Protein AF-A0A084TFH1-F1 (afdb_monomer_lite)

Foldseek 3Di:
DPDDAAKDKDPPVPDPPDDDPQFDTWIDDQFKIWTWGPPDPQKIKIKIFTPDDDDPAGDADCDPVNVQVVCVNVPNNVFDWDFDDDDPVPDDDDHRITMIITDPDDDPPDDDDD

Structure (mmCIF, N/CA/C/O backbone):
data_AF-A0A084TFH1-F1
#
_entry.id   AF-A0A084TFH1-F1
#
loop_
_atom_site.group_PDB
_atom_site.id
_atom_site.type_symbol
_atom_site.label_atom_id
_atom_site.label_alt_id
_atom_site.label_comp_id
_atom_site.label_asym_id
_atom_site.label_entity_id
_atom_site.label_seq_id
_atom_site.pdbx_PDB_ins_code
_atom_site.Cartn_x
_atom_site.Cartn_y
_atom_site.Cartn_z
_atom_site.occupancy
_atom_site.B_iso_or_equiv
_atom_site.auth_seq_id
_atom_site.auth_comp_id
_atom_site.auth_asym_id
_atom_site.auth_atom_id
_atom_site.pdbx_PDB_model_num
ATOM 1 N N . MET A 1 1 ? -0.951 20.611 -4.003 1.00 51.88 1 MET A N 1
ATOM 2 C CA . MET A 1 1 ? -1.396 19.277 -4.464 1.00 51.88 1 MET A CA 1
ATOM 3 C C . MET A 1 1 ? -0.471 18.795 -5.566 1.00 51.88 1 MET A C 1
ATOM 5 O O . MET A 1 1 ? -0.517 19.321 -6.675 1.00 51.88 1 MET A O 1
ATOM 9 N N . THR A 1 2 ? 0.394 17.832 -5.261 1.00 53.09 2 THR A N 1
ATOM 10 C CA . THR A 1 2 ? 1.277 17.200 -6.246 1.00 53.09 2 THR A CA 1
ATOM 11 C C . THR A 1 2 ? 0.425 16.471 -7.284 1.00 53.09 2 THR A C 1
ATOM 13 O O . THR A 1 2 ? -0.308 15.540 -6.956 1.00 53.09 2 THR A O 1
ATOM 16 N N . LYS A 1 3 ? 0.462 16.918 -8.545 1.00 61.84 3 LYS A N 1
ATOM 17 C CA . LYS A 1 3 ? -0.252 16.247 -9.640 1.00 61.84 3 LYS A CA 1
ATOM 18 C C . LYS A 1 3 ? 0.463 14.937 -9.969 1.00 61.84 3 LYS A C 1
ATOM 20 O O . LYS A 1 3 ? 1.433 14.935 -10.728 1.00 61.84 3 LYS A O 1
ATOM 25 N N . ILE A 1 4 ? -0.013 13.823 -9.419 1.00 70.12 4 ILE A N 1
ATOM 26 C CA . ILE A 1 4 ? 0.423 12.501 -9.873 1.00 70.12 4 ILE A CA 1
ATOM 27 C C . ILE A 1 4 ? -0.140 12.253 -11.273 1.00 70.12 4 ILE A C 1
ATOM 29 O O . ILE A 1 4 ? -1.298 12.553 -11.563 1.00 70.12 4 ILE A O 1
ATOM 33 N N . LYS A 1 5 ? 0.707 11.742 -12.171 1.00 74.62 5 LYS A N 1
ATOM 34 C CA . LYS A 1 5 ? 0.285 11.352 -13.520 1.00 74.62 5 LYS A CA 1
ATOM 35 C C . LYS A 1 5 ? -0.700 10.189 -13.449 1.00 74.62 5 LYS A C 1
ATOM 37 O O . LYS A 1 5 ? -0.565 9.329 -12.587 1.00 74.62 5 LYS A O 1
ATOM 42 N N . ALA A 1 6 ? -1.643 10.146 -14.388 1.00 84.00 6 ALA A N 1
ATOM 43 C CA . ALA A 1 6 ? -2.649 9.092 -14.442 1.00 84.00 6 ALA A CA 1
ATOM 44 C C . ALA A 1 6 ? -2.013 7.691 -14.394 1.00 84.00 6 ALA A C 1
ATOM 46 O O . ALA A 1 6 ? -1.024 7.417 -15.083 1.00 84.00 6 ALA A O 1
ATOM 47 N N . PHE A 1 7 ? -2.595 6.822 -13.572 1.00 92.38 7 PHE A N 1
ATOM 48 C CA . PHE A 1 7 ? -2.265 5.406 -13.534 1.00 92.38 7 PHE A CA 1
ATOM 49 C C . PHE A 1 7 ? -3.042 4.663 -14.614 1.00 92.38 7 PHE A C 1
ATOM 51 O O . PHE A 1 7 ? -4.216 4.939 -14.855 1.00 92.38 7 PHE A O 1
ATOM 58 N N . ARG A 1 8 ? -2.388 3.682 -15.229 1.00 94.75 8 ARG A N 1
ATOM 59 C CA . ARG A 1 8 ? -3.032 2.673 -16.062 1.00 94.75 8 ARG A CA 1
ATOM 60 C C . ARG A 1 8 ? -3.029 1.353 -15.308 1.00 94.75 8 ARG A C 1
ATOM 62 O O . ARG A 1 8 ? -1.964 0.891 -14.900 1.00 94.75 8 ARG A O 1
ATOM 69 N N . GLU A 1 9 ? -4.193 0.733 -15.170 1.00 96.94 9 GLU A N 1
ATOM 70 C CA . GLU A 1 9 ? -4.276 -0.646 -14.694 1.00 96.94 9 GLU A CA 1
ATOM 71 C C . GLU A 1 9 ? -3.693 -1.591 -15.758 1.00 96.94 9 GLU A C 1
ATOM 73 O O . GLU A 1 9 ? -4.028 -1.523 -16.944 1.00 96.94 9 GLU A O 1
ATOM 78 N N . VAL A 1 10 ? -2.738 -2.421 -15.350 1.00 96.50 10 VAL A N 1
ATOM 79 C CA . VAL A 1 10 ? -2.030 -3.356 -16.219 1.00 96.50 10 VAL A CA 1
ATOM 80 C C . VAL A 1 10 ? -2.891 -4.599 -16.385 1.00 96.50 10 VAL A C 1
ATOM 82 O O . VAL A 1 10 ? -3.239 -5.256 -15.405 1.00 96.50 10 VAL A O 1
ATOM 85 N N . ASN A 1 11 ? -3.198 -4.948 -17.635 1.00 95.69 11 ASN A N 1
ATOM 86 C CA . ASN A 1 11 ? -3.955 -6.155 -17.948 1.00 95.69 11 ASN A CA 1
ATOM 87 C C . ASN A 1 11 ? -3.282 -7.392 -17.331 1.00 95.69 11 ASN A C 1
ATOM 89 O O . ASN A 1 11 ? -2.076 -7.583 -17.491 1.00 95.69 11 ASN A O 1
ATOM 93 N N . ARG A 1 12 ? -4.071 -8.251 -16.675 1.00 92.69 12 ARG A N 1
ATOM 94 C CA . ARG A 1 12 ? -3.583 -9.455 -15.986 1.00 92.69 12 ARG A CA 1
ATOM 95 C C . ARG A 1 12 ? -2.784 -10.399 -16.887 1.00 92.69 12 ARG A C 1
ATOM 97 O O . ARG A 1 12 ? -1.842 -11.028 -16.425 1.00 92.69 12 ARG A O 1
ATOM 104 N N . ARG A 1 13 ? -3.095 -10.454 -18.187 1.00 93.19 13 ARG A N 1
ATOM 105 C CA . ARG A 1 13 ? -2.344 -11.261 -19.170 1.00 93.19 13 ARG A CA 1
ATOM 106 C C . ARG A 1 13 ? -0.912 -10.767 -19.392 1.00 93.19 13 ARG A C 1
ATOM 108 O O . ARG A 1 13 ? -0.097 -11.505 -19.926 1.00 93.19 13 ARG A O 1
ATOM 115 N N . SER A 1 14 ? -0.619 -9.522 -19.023 1.00 93.12 14 SER A N 1
ATOM 116 C CA . SER A 1 14 ? 0.707 -8.911 -19.140 1.00 93.12 14 SER A CA 1
ATOM 117 C C . SER A 1 14 ? 1.536 -9.036 -17.860 1.00 93.12 14 SER A C 1
ATOM 119 O O . SER A 1 14 ? 2.640 -8.501 -17.802 1.00 93.12 14 SER A O 1
ATOM 121 N N . TRP A 1 15 ? 1.007 -9.680 -16.818 1.00 93.62 15 TRP A N 1
ATOM 122 C CA . TRP A 1 15 ? 1.746 -9.898 -15.579 1.00 93.62 15 TRP A CA 1
ATOM 123 C C . TRP A 1 15 ? 2.790 -11.011 -15.757 1.00 93.62 15 TRP A C 1
ATOM 125 O O . TRP A 1 15 ? 2.627 -11.871 -16.627 1.00 93.62 15 TRP A O 1
ATOM 135 N N . PRO A 1 16 ? 3.858 -11.034 -14.938 1.00 90.25 16 PRO A N 1
ATOM 136 C CA . PRO A 1 16 ? 4.810 -12.138 -14.939 1.00 90.25 16 PRO A CA 1
ATOM 137 C C . PRO A 1 16 ? 4.117 -13.486 -14.702 1.00 90.25 16 PR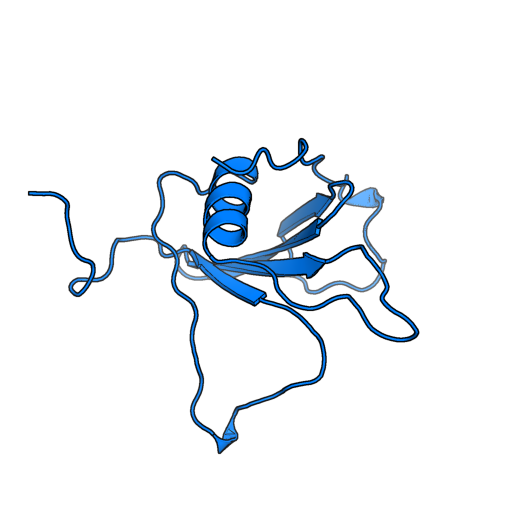O A C 1
ATOM 139 O O . PRO A 1 16 ? 3.203 -13.578 -13.884 1.00 90.25 16 PRO A O 1
ATOM 142 N N . ILE A 1 17 ? 4.593 -14.544 -15.369 1.00 88.50 17 ILE A N 1
ATOM 143 C CA . ILE A 1 17 ? 4.039 -15.908 -15.241 1.00 88.50 17 ILE A CA 1
ATOM 144 C C . ILE A 1 17 ? 4.001 -16.346 -13.772 1.00 88.50 17 ILE A C 1
ATOM 146 O O . ILE A 1 17 ? 3.011 -16.906 -13.315 1.00 88.50 17 ILE A O 1
ATOM 150 N N . LYS A 1 18 ? 5.071 -16.052 -13.025 1.00 92.06 18 LYS A N 1
ATOM 151 C CA . LYS A 1 18 ? 5.133 -16.259 -11.578 1.00 92.06 18 LYS A CA 1
ATOM 152 C C . LYS A 1 18 ? 4.785 -14.956 -10.866 1.00 92.06 18 LYS A C 1
ATOM 154 O O . LYS A 1 18 ? 5.548 -13.995 -10.929 1.00 92.06 18 LYS A O 1
ATOM 159 N N . HIS A 1 19 ? 3.656 -14.944 -10.176 1.00 91.44 19 HIS A N 1
ATOM 160 C CA . HIS A 1 19 ? 3.237 -13.883 -9.266 1.00 91.44 19 HIS A CA 1
ATOM 161 C C . HIS A 1 19 ? 2.529 -14.509 -8.062 1.00 91.44 19 HIS A C 1
ATOM 163 O O . HIS A 1 19 ? 2.115 -15.665 -8.126 1.00 91.44 19 HIS A O 1
ATOM 169 N N . ALA A 1 20 ? 2.422 -13.766 -6.959 1.00 93.31 20 ALA A N 1
ATOM 170 C CA . ALA A 1 20 ? 1.684 -14.233 -5.790 1.00 93.31 20 ALA A CA 1
ATOM 171 C C . ALA A 1 20 ? 0.198 -14.409 -6.136 1.00 93.31 20 ALA A C 1
ATOM 173 O O . ALA A 1 20 ? -0.366 -13.578 -6.848 1.00 93.31 20 ALA A O 1
ATOM 174 N N . GLU A 1 21 ? -0.434 -15.459 -5.61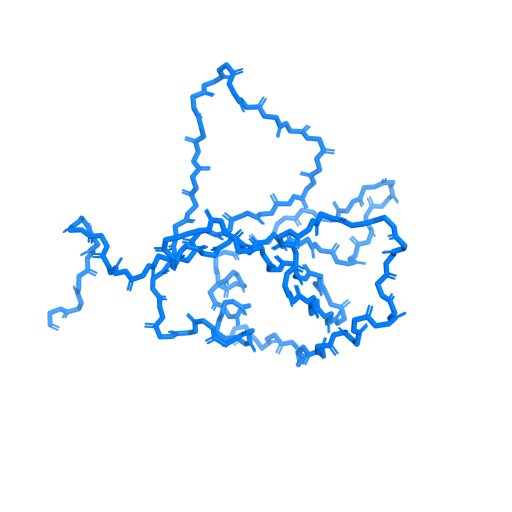4 1.00 94.88 21 GLU A N 1
ATOM 175 C CA . GLU A 1 21 ? -1.846 -15.767 -5.889 1.00 94.88 21 GLU A CA 1
ATOM 176 C C . GLU A 1 21 ? -2.784 -14.648 -5.434 1.00 94.88 21 GLU A C 1
ATOM 178 O O . GLU A 1 21 ? -3.784 -14.359 -6.091 1.00 94.88 21 GLU A O 1
ATOM 183 N N . ASN A 1 22 ? -2.410 -13.971 -4.351 1.00 97.31 22 ASN A N 1
ATOM 184 C CA . ASN A 1 22 ? -3.167 -12.876 -3.776 1.00 97.31 22 ASN A CA 1
ATOM 185 C C . ASN A 1 22 ? -2.875 -11.507 -4.413 1.00 97.31 22 ASN A C 1
ATOM 187 O O . ASN A 1 22 ? -3.420 -10.502 -3.968 1.00 97.31 22 ASN A O 1
ATOM 191 N N . LEU A 1 23 ? -2.045 -11.429 -5.463 1.00 97.81 23 LEU A N 1
ATOM 192 C CA . LEU A 1 23 ? -1.918 -10.218 -6.276 1.00 97.81 23 LEU A CA 1
ATOM 193 C C . LEU A 1 23 ? -3.182 -10.059 -7.131 1.00 97.81 23 LEU A C 1
ATOM 195 O O . LEU A 1 23 ? -3.428 -10.847 -8.043 1.00 97.81 23 LEU A O 1
ATOM 199 N N . ILE A 1 24 ? -3.973 -9.020 -6.864 1.00 97.75 24 ILE A N 1
ATOM 200 C CA . ILE A 1 24 ? -5.283 -8.835 -7.505 1.00 97.75 24 ILE A CA 1
ATOM 201 C C . ILE A 1 24 ? -5.313 -7.694 -8.517 1.00 97.75 24 ILE A C 1
ATOM 203 O O . ILE A 1 24 ? -6.096 -7.756 -9.466 1.00 97.75 24 ILE A O 1
ATOM 207 N N . ARG A 1 25 ? -4.454 -6.674 -8.372 1.00 98.12 25 ARG A N 1
ATOM 208 C CA . ARG A 1 25 ? -4.373 -5.538 -9.310 1.00 98.12 25 ARG A CA 1
ATOM 209 C C . ARG A 1 25 ? -2.947 -5.012 -9.421 1.00 98.12 25 ARG A C 1
ATOM 211 O O . ARG A 1 25 ? -2.188 -5.026 -8.454 1.00 98.12 25 ARG A O 1
ATOM 218 N N . VAL A 1 26 ? -2.595 -4.497 -10.596 1.00 97.81 26 VAL A N 1
ATOM 219 C CA . VAL A 1 26 ? -1.308 -3.836 -10.846 1.00 97.81 26 VAL A CA 1
ATOM 220 C C . VAL A 1 26 ? -1.568 -2.546 -11.601 1.00 97.81 26 VAL A C 1
ATOM 222 O O . VAL A 1 26 ? -2.251 -2.552 -12.621 1.00 97.81 26 VAL A O 1
ATOM 225 N N . PHE A 1 27 ? -0.990 -1.445 -11.140 1.00 97.25 27 PHE A N 1
ATOM 226 C CA . PHE A 1 27 ? -1.073 -0.149 -11.793 1.00 97.25 27 PHE A CA 1
ATOM 227 C C . PHE A 1 27 ? 0.308 0.379 -12.114 1.00 97.25 27 PHE A C 1
ATOM 229 O O . PHE A 1 27 ? 1.239 0.263 -11.321 1.00 97.25 27 PHE A O 1
ATOM 236 N N . LEU A 1 28 ? 0.415 1.029 -13.265 1.00 95.12 28 LEU A N 1
ATOM 237 C CA . LEU A 1 28 ? 1.644 1.651 -13.717 1.00 95.12 28 LEU A CA 1
ATOM 238 C C . LEU A 1 28 ? 1.380 3.103 -14.107 1.00 95.12 28 LEU A C 1
ATOM 240 O O . LEU A 1 28 ? 0.439 3.407 -14.840 1.00 95.12 28 LEU A O 1
ATOM 244 N N . SER A 1 29 ? 2.240 3.999 -13.642 1.00 92.00 29 SER A N 1
ATOM 245 C CA . SER A 1 29 ? 2.359 5.369 -14.135 1.00 92.00 29 SER A CA 1
ATOM 246 C C . SER A 1 29 ? 3.791 5.614 -14.615 1.00 92.00 29 SER A C 1
ATOM 248 O O . SER A 1 29 ? 4.661 4.753 -14.491 1.00 92.00 29 SER A O 1
ATOM 250 N N . LYS A 1 30 ? 4.074 6.816 -15.134 1.00 88.44 30 LYS A N 1
ATOM 251 C CA . LYS A 1 30 ? 5.450 7.193 -15.504 1.00 88.44 30 LYS A CA 1
ATOM 252 C C . LYS A 1 30 ? 6.426 7.086 -14.325 1.00 88.44 30 LYS A C 1
ATOM 254 O O . LYS A 1 30 ? 7.602 6.847 -14.570 1.00 88.44 30 LYS A O 1
ATOM 259 N N . ASN A 1 31 ? 5.953 7.327 -13.100 1.00 89.31 31 ASN A N 1
ATOM 260 C CA . ASN A 1 31 ? 6.808 7.485 -11.922 1.00 89.31 31 ASN A CA 1
ATOM 261 C C . ASN A 1 31 ? 6.687 6.337 -10.914 1.00 89.31 31 ASN A C 1
ATOM 263 O O . ASN A 1 31 ? 7.577 6.202 -10.084 1.00 89.31 31 ASN A O 1
ATOM 267 N N . PHE A 1 32 ? 5.608 5.552 -10.959 1.00 92.75 32 PHE A N 1
ATOM 268 C CA . PHE A 1 32 ? 5.298 4.578 -9.915 1.00 92.75 32 PHE A CA 1
ATOM 269 C C . PHE A 1 32 ? 4.695 3.294 -10.476 1.00 92.75 32 PHE A C 1
ATOM 271 O O . PHE A 1 32 ? 3.864 3.343 -11.389 1.00 92.75 32 PHE A O 1
ATOM 278 N N . LEU A 1 33 ? 5.074 2.174 -9.867 1.00 94.44 33 LEU A N 1
ATOM 279 C CA . LEU A 1 33 ? 4.411 0.880 -9.956 1.00 94.44 33 LEU A CA 1
ATOM 280 C C . LEU A 1 33 ? 3.669 0.648 -8.636 1.00 94.44 33 LEU A C 1
ATOM 282 O O . LEU A 1 33 ? 4.228 0.864 -7.562 1.00 94.44 33 LEU A O 1
ATOM 286 N N . VAL A 1 34 ? 2.413 0.218 -8.722 1.00 96.94 34 VAL A N 1
ATOM 287 C CA . VAL A 1 34 ? 1.590 -0.133 -7.561 1.00 96.94 34 VAL A CA 1
ATOM 288 C C . VAL A 1 34 ? 1.056 -1.537 -7.755 1.00 96.94 34 VAL A C 1
ATOM 290 O O . VAL A 1 34 ? 0.411 -1.826 -8.761 1.00 96.94 34 VAL A O 1
ATOM 293 N N . GLN A 1 35 ? 1.301 -2.402 -6.786 1.00 97.69 35 GLN A N 1
ATOM 294 C CA . GLN A 1 35 ? 0.779 -3.760 -6.745 1.00 97.69 35 GLN A CA 1
ATOM 295 C C . GLN A 1 35 ? -0.179 -3.872 -5.567 1.00 97.69 35 GLN A C 1
ATOM 297 O O . GLN A 1 35 ? 0.166 -3.484 -4.454 1.00 97.69 35 GLN A O 1
ATOM 302 N N . VAL A 1 36 ? -1.382 -4.372 -5.820 1.00 98.44 36 VAL A N 1
ATOM 303 C CA . VAL A 1 36 ? -2.427 -4.524 -4.809 1.00 98.44 36 VAL A CA 1
ATOM 304 C C . VAL A 1 36 ? -2.595 -5.995 -4.495 1.00 98.44 36 VAL A C 1
ATOM 306 O O . VAL A 1 36 ? -2.959 -6.780 -5.374 1.00 98.44 36 VAL A O 1
ATOM 309 N N . TYR A 1 37 ? -2.352 -6.337 -3.240 1.00 98.44 37 TYR A N 1
ATOM 310 C CA . TYR A 1 37 ? -2.530 -7.671 -2.700 1.00 98.44 37 TYR A CA 1
ATOM 311 C C . TYR A 1 37 ? -3.786 -7.715 -1.836 1.00 98.44 37 TYR A C 1
ATOM 313 O O . TYR A 1 37 ? -4.040 -6.777 -1.081 1.00 98.44 37 TYR A O 1
ATOM 321 N N . ASP A 1 38 ? -4.554 -8.789 -1.963 1.00 98.19 38 ASP A N 1
ATOM 322 C CA . ASP A 1 38 ? -5.617 -9.143 -1.027 1.00 98.19 38 ASP A CA 1
ATOM 323 C C . ASP A 1 38 ? -4.985 -9.907 0.143 1.00 98.19 38 ASP A C 1
ATOM 325 O O . ASP A 1 38 ? -4.438 -10.994 -0.039 1.00 98.19 38 ASP A O 1
ATOM 329 N N . GLU A 1 39 ? -4.962 -9.309 1.330 1.00 97.62 39 GLU A N 1
ATOM 330 C CA . GLU A 1 39 ? -4.400 -9.946 2.530 1.00 97.62 39 GLU A CA 1
ATOM 331 C C . GLU A 1 39 ? -5.488 -10.674 3.345 1.00 97.62 39 GLU A C 1
ATOM 333 O O . GLU A 1 39 ? -5.214 -11.169 4.436 1.00 97.62 39 GLU A O 1
ATOM 338 N N . GLY A 1 40 ? -6.712 -10.773 2.812 1.00 97.25 40 GLY A N 1
ATOM 339 C CA . GLY A 1 40 ? -7.863 -11.349 3.497 1.00 97.25 40 GLY A CA 1
ATOM 340 C C . GLY A 1 40 ? -8.591 -10.344 4.392 1.00 97.25 40 GLY A C 1
ATOM 341 O O . GLY A 1 40 ? -8.127 -9.234 4.640 1.00 97.25 40 GLY A O 1
ATOM 342 N N . GLU A 1 41 ? -9.789 -10.727 4.845 1.00 95.81 41 GLU A N 1
ATOM 343 C CA . GLU A 1 41 ? -10.615 -9.956 5.798 1.00 95.81 41 GLU A CA 1
ATOM 344 C C . GLU A 1 41 ? -10.875 -8.489 5.392 1.00 95.81 41 GLU A C 1
ATOM 346 O O . GLU A 1 41 ? -11.075 -7.607 6.224 1.00 95.81 41 GLU A O 1
ATOM 351 N N . GLY A 1 42 ? -10.880 -8.208 4.084 1.00 95.31 42 GLY A N 1
ATOM 352 C CA . GLY A 1 42 ? -11.074 -6.857 3.553 1.00 95.31 42 GLY A CA 1
ATOM 353 C C . GLY A 1 42 ? -9.856 -5.935 3.695 1.00 95.31 42 GLY A C 1
ATOM 354 O O . GLY A 1 42 ? -9.980 -4.735 3.438 1.00 95.31 42 GLY A O 1
ATOM 355 N N . VAL A 1 43 ? -8.693 -6.472 4.076 1.00 98.12 43 VAL A N 1
ATOM 356 C CA . VAL A 1 43 ? -7.415 -5.757 4.121 1.00 98.12 43 VAL A CA 1
ATOM 357 C C . VAL A 1 43 ? -6.706 -5.887 2.778 1.00 98.12 43 VAL A C 1
ATOM 359 O O . VAL A 1 43 ? -6.504 -6.982 2.257 1.00 98.12 43 VAL A O 1
ATOM 362 N N . TYR A 1 44 ? -6.260 -4.756 2.235 1.00 98.38 44 TYR A N 1
ATOM 363 C CA . TYR A 1 44 ? -5.474 -4.732 1.003 1.00 98.38 44 TYR A CA 1
ATOM 364 C C . TYR A 1 44 ? -4.104 -4.125 1.253 1.00 98.38 44 TYR A C 1
ATOM 366 O O . TYR A 1 44 ? -3.999 -3.035 1.814 1.00 98.38 44 TYR A O 1
ATOM 374 N N . ARG A 1 45 ? -3.044 -4.769 0.767 1.00 98.12 45 ARG A N 1
ATOM 375 C CA . ARG A 1 45 ? -1.697 -4.191 0.795 1.00 98.12 45 ARG A CA 1
ATOM 376 C C . ARG A 1 45 ? -1.352 -3.579 -0.555 1.00 98.12 45 ARG A C 1
ATOM 378 O O . ARG A 1 45 ? -1.307 -4.265 -1.573 1.00 98.12 45 ARG A O 1
ATOM 385 N N . LEU A 1 46 ? -1.058 -2.284 -0.556 1.00 98.25 46 LEU A N 1
ATOM 386 C CA . LEU A 1 46 ? -0.513 -1.555 -1.695 1.00 98.25 46 LEU A CA 1
ATOM 387 C C . LEU A 1 46 ? 1.001 -1.549 -1.543 1.00 98.25 46 LEU A C 1
ATOM 389 O O . LEU A 1 46 ? 1.538 -0.889 -0.657 1.00 98.25 46 LEU A O 1
ATOM 393 N N . SER A 1 47 ? 1.685 -2.268 -2.418 1.00 96.44 47 SER A N 1
ATOM 394 C CA . SER A 1 47 ? 3.133 -2.204 -2.552 1.00 96.44 47 SER A CA 1
ATOM 395 C C . SER A 1 47 ? 3.488 -1.190 -3.635 1.00 96.44 47 SER A C 1
ATOM 397 O O . SER A 1 47 ? 3.036 -1.318 -4.775 1.00 96.44 47 SER A O 1
ATOM 399 N N . ILE A 1 48 ? 4.232 -0.148 -3.266 1.00 95.44 48 ILE A N 1
ATOM 400 C CA . ILE A 1 48 ? 4.486 1.030 -4.098 1.00 95.44 48 ILE A CA 1
ATOM 401 C C . ILE A 1 48 ? 5.992 1.185 -4.289 1.00 95.44 48 ILE A C 1
ATOM 403 O O . ILE A 1 48 ? 6.743 1.288 -3.319 1.00 95.44 48 ILE A O 1
ATOM 407 N N . SER A 1 49 ? 6.427 1.251 -5.544 1.00 92.56 49 SER A N 1
ATOM 408 C CA . SER A 1 49 ? 7.821 1.505 -5.904 1.00 92.56 49 SER A CA 1
ATOM 409 C C . SER A 1 49 ? 7.933 2.602 -6.957 1.00 92.56 49 SER A C 1
ATOM 411 O O . SER A 1 49 ? 7.048 2.788 -7.798 1.00 92.56 49 SER A O 1
ATOM 413 N N . SER A 1 50 ? 9.034 3.352 -6.908 1.00 88.88 50 SER A N 1
ATOM 414 C CA . SER A 1 50 ? 9.395 4.286 -7.974 1.00 88.88 50 SER A CA 1
ATOM 415 C C . SER A 1 50 ? 9.784 3.506 -9.228 1.00 88.88 50 SER A C 1
ATOM 417 O O . SER A 1 50 ? 10.511 2.524 -9.139 1.00 88.88 50 SER A O 1
ATOM 419 N N . THR A 1 51 ? 9.354 3.954 -10.406 1.00 83.88 51 THR A N 1
ATOM 420 C CA . THR A 1 51 ? 9.826 3.426 -11.702 1.00 83.88 51 THR A CA 1
ATOM 4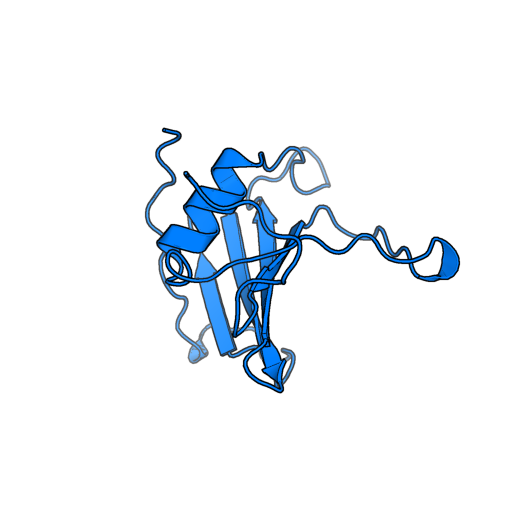21 C C . THR A 1 51 ? 11.082 4.145 -12.196 1.00 83.88 51 THR A C 1
ATOM 423 O O . THR A 1 51 ? 11.597 3.834 -13.271 1.00 83.88 51 THR A O 1
ATOM 426 N N . LYS A 1 52 ? 11.579 5.138 -11.448 1.00 77.94 52 LYS A N 1
ATOM 427 C CA . LYS A 1 52 ? 12.839 5.809 -11.761 1.00 77.94 52 LYS A CA 1
ATOM 428 C C . LYS A 1 52 ? 13.987 5.027 -11.144 1.00 77.94 52 LYS A C 1
ATOM 430 O O . LYS A 1 52 ? 14.010 4.789 -9.938 1.00 77.94 52 LYS A O 1
ATOM 435 N N . VAL A 1 53 ? 14.964 4.691 -11.970 1.00 64.44 53 VAL A N 1
ATOM 436 C CA . VAL A 1 53 ? 16.237 4.141 -11.511 1.00 64.44 53 VAL A CA 1
ATOM 437 C C . VAL A 1 53 ? 17.186 5.308 -11.227 1.00 64.44 53 VAL A C 1
ATOM 439 O O . VAL A 1 53 ? 17.352 6.192 -12.067 1.00 64.44 53 VAL A O 1
ATOM 442 N N . GLN A 1 54 ? 17.797 5.326 -10.045 1.00 58.75 54 GLN A N 1
ATOM 443 C CA . GLN A 1 54 ? 18.913 6.200 -9.700 1.00 58.75 54 GLN A CA 1
ATOM 444 C C . GLN A 1 54 ? 20.170 5.329 -9.557 1.00 58.75 54 GLN A C 1
ATOM 446 O O . GLN A 1 54 ? 20.357 4.623 -8.567 1.00 58.75 54 GLN A O 1
ATOM 451 N N . GLY A 1 55 ? 21.025 5.334 -10.583 1.00 64.88 55 GLY A N 1
ATOM 452 C CA . GLY A 1 55 ? 22.198 4.453 -10.635 1.00 64.88 55 GLY A CA 1
ATOM 453 C C . GLY A 1 55 ? 21.802 2.981 -10.797 1.00 64.88 55 GLY A C 1
ATOM 454 O O . GLY A 1 55 ? 21.190 2.622 -11.796 1.00 64.88 55 GLY A O 1
ATOM 455 N N . SER A 1 56 ? 22.148 2.128 -9.828 1.00 58.22 56 SER A N 1
ATOM 456 C CA . SER A 1 56 ? 21.795 0.695 -9.802 1.00 58.22 56 SER A CA 1
ATOM 457 C C . SER A 1 56 ? 20.598 0.362 -8.899 1.00 58.22 56 SER A C 1
ATOM 459 O O . SER A 1 56 ? 20.274 -0.811 -8.716 1.00 58.22 56 SER A O 1
ATOM 461 N N . ARG A 1 57 ? 19.943 1.372 -8.307 1.00 55.19 57 ARG A N 1
ATOM 462 C CA . ARG A 1 57 ? 18.828 1.204 -7.362 1.00 55.19 57 ARG A CA 1
ATOM 463 C C . ARG A 1 57 ? 17.609 2.011 -7.801 1.00 55.19 57 ARG A C 1
ATOM 465 O O . ARG A 1 57 ? 17.727 2.995 -8.525 1.00 55.19 57 ARG A O 1
ATOM 472 N N . TRP A 1 58 ? 16.426 1.610 -7.350 1.00 56.88 58 TRP A N 1
ATOM 473 C CA . TRP A 1 58 ? 15.222 2.431 -7.489 1.00 56.88 58 TRP A CA 1
ATOM 474 C C . TRP A 1 58 ? 15.342 3.689 -6.620 1.00 56.88 58 TRP A C 1
ATOM 476 O O . TRP A 1 58 ? 15.818 3.613 -5.483 1.00 56.88 58 TRP A O 1
ATOM 486 N N . ALA A 1 59 ? 14.944 4.837 -7.172 1.00 60.88 59 ALA A N 1
ATOM 487 C CA . ALA A 1 59 ? 15.034 6.127 -6.492 1.00 60.88 59 ALA A CA 1
ATOM 488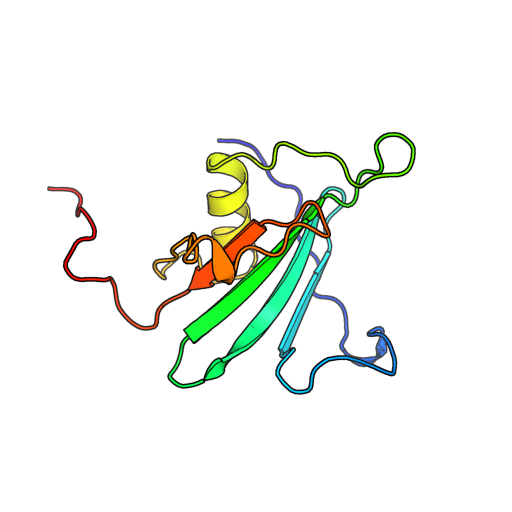 C C . ALA A 1 59 ? 14.179 6.152 -5.210 1.00 60.88 59 ALA A C 1
ATOM 490 O O . ALA A 1 59 ? 13.030 5.708 -5.235 1.00 60.88 59 ALA A O 1
ATOM 491 N N . ASP A 1 60 ? 14.751 6.687 -4.126 1.00 66.31 60 ASP A N 1
ATOM 492 C CA . ASP A 1 60 ? 14.099 6.888 -2.820 1.00 66.31 60 ASP A CA 1
ATOM 493 C C . ASP A 1 60 ? 13.292 8.185 -2.771 1.00 66.31 60 ASP A C 1
ATOM 495 O O . ASP A 1 60 ? 13.385 9.025 -3.669 1.00 66.31 60 ASP A O 1
ATOM 499 N N . GLY A 1 61 ? 12.526 8.354 -1.696 1.00 82.75 61 GLY A N 1
ATOM 500 C CA . GLY A 1 61 ? 11.871 9.604 -1.348 1.00 82.75 61 GLY A CA 1
ATOM 501 C C . GLY A 1 61 ? 10.421 9.692 -1.800 1.00 82.75 61 GLY A C 1
ATOM 502 O O . GLY A 1 61 ? 9.968 10.792 -2.099 1.00 82.75 61 GLY A O 1
ATOM 503 N N . ILE A 1 62 ? 9.686 8.570 -1.849 1.00 88.81 62 ILE A N 1
ATOM 504 C CA . ILE A 1 62 ? 8.228 8.628 -2.039 1.00 88.81 62 ILE A CA 1
ATOM 505 C C . ILE A 1 62 ? 7.631 9.369 -0.841 1.00 88.81 62 ILE A C 1
ATOM 507 O O . ILE A 1 62 ? 7.661 8.886 0.292 1.00 88.81 62 ILE A O 1
ATOM 511 N N . THR A 1 63 ? 7.123 10.566 -1.102 1.00 90.31 63 THR A N 1
ATOM 512 C CA . THR A 1 63 ? 6.616 11.468 -0.069 1.00 90.31 63 THR A CA 1
ATOM 513 C C . THR A 1 63 ? 5.244 11.033 0.437 1.00 90.31 63 THR A C 1
ATOM 515 O O . THR A 1 63 ? 4.494 10.339 -0.252 1.00 90.31 63 THR A O 1
ATOM 518 N N . TRP A 1 64 ? 4.872 11.497 1.631 1.00 91.69 64 TRP A N 1
ATOM 519 C CA . TRP A 1 64 ? 3.537 11.254 2.185 1.00 91.69 64 TRP A CA 1
ATOM 520 C C . TRP A 1 64 ? 2.419 11.754 1.251 1.00 91.69 64 TRP A C 1
ATOM 522 O O . TRP A 1 64 ? 1.462 11.026 0.984 1.00 91.69 64 TRP A O 1
ATOM 532 N N . ASP A 1 65 ? 2.576 12.954 0.680 1.00 92.75 65 ASP A N 1
ATOM 533 C CA . ASP A 1 65 ? 1.620 13.520 -0.282 1.00 92.75 65 ASP A CA 1
ATOM 534 C C . ASP A 1 65 ? 1.464 12.634 -1.522 1.00 92.75 65 ASP A C 1
ATOM 536 O O . ASP A 1 65 ? 0.360 12.480 -2.057 1.00 92.75 65 ASP A O 1
ATOM 540 N N . GLU A 1 66 ? 2.562 12.031 -1.987 1.00 93.81 66 GLU A N 1
ATOM 541 C CA . GLU A 1 66 ? 2.514 11.099 -3.104 1.00 93.81 66 GLU A CA 1
ATOM 542 C C . GLU A 1 66 ? 1.801 9.805 -2.721 1.00 93.81 66 GLU A C 1
ATOM 544 O O . GLU A 1 66 ? 0.921 9.375 -3.459 1.00 93.81 66 GLU A O 1
ATOM 549 N N . LEU A 1 67 ? 2.098 9.216 -1.559 1.00 95.38 67 LEU A N 1
ATOM 550 C CA . LEU A 1 67 ? 1.401 8.020 -1.069 1.00 95.38 67 LEU A CA 1
ATOM 551 C C . LEU A 1 67 ? -0.114 8.250 -0.984 1.00 95.38 67 LEU A C 1
ATOM 553 O O . LEU A 1 67 ? -0.899 7.432 -1.474 1.00 95.38 67 LEU A O 1
ATOM 557 N N . GLN A 1 68 ? -0.530 9.397 -0.445 1.00 95.44 68 GLN A N 1
ATOM 558 C CA . GLN A 1 68 ? -1.936 9.777 -0.348 1.00 95.44 68 GLN A CA 1
ATOM 559 C C . GLN A 1 68 ? -2.584 9.934 -1.733 1.00 95.44 68 GLN A C 1
ATOM 561 O O . GLN A 1 68 ? -3.686 9.428 -1.969 1.00 95.44 68 GLN A O 1
ATOM 566 N N . ALA A 1 69 ? -1.912 10.598 -2.674 1.00 95.12 69 ALA A N 1
ATOM 567 C CA . ALA A 1 69 ? -2.425 10.765 -4.030 1.00 95.12 69 ALA A CA 1
ATOM 568 C C . ALA A 1 69 ? -2.432 9.447 -4.833 1.00 95.12 69 ALA A C 1
ATOM 570 O O . ALA A 1 69 ? -3.370 9.221 -5.600 1.00 95.12 69 ALA A O 1
ATOM 571 N N . ILE A 1 70 ? -1.461 8.548 -4.626 1.00 96.06 70 ILE A N 1
ATOM 572 C CA . ILE A 1 70 ? -1.431 7.204 -5.224 1.00 96.06 70 ILE A CA 1
ATOM 573 C C . ILE A 1 70 ? -2.625 6.395 -4.729 1.00 96.06 70 ILE A C 1
ATOM 575 O O . ILE A 1 70 ? -3.400 5.912 -5.554 1.00 96.06 70 ILE A O 1
ATOM 579 N N . LYS A 1 71 ? -2.819 6.302 -3.404 1.00 96.81 71 LYS A N 1
ATOM 580 C CA . LYS A 1 71 ? -3.957 5.597 -2.791 1.00 96.81 71 LYS A CA 1
ATOM 581 C C . LYS A 1 71 ? -5.285 6.068 -3.387 1.00 96.81 71 LYS A C 1
ATOM 583 O O . LYS A 1 71 ? -6.134 5.253 -3.748 1.00 96.81 71 LYS A O 1
ATOM 588 N N . ASN A 1 72 ? -5.446 7.383 -3.535 1.00 96.12 72 ASN A N 1
ATOM 589 C CA . ASN A 1 72 ? -6.637 7.972 -4.140 1.00 96.12 72 ASN A CA 1
ATOM 590 C C . ASN A 1 72 ? -6.799 7.546 -5.607 1.00 96.12 72 ASN A C 1
ATOM 592 O O . ASN A 1 72 ? -7.884 7.122 -6.003 1.00 96.12 72 ASN A O 1
ATOM 596 N N . ALA A 1 73 ? -5.729 7.629 -6.400 1.00 95.50 73 ALA A N 1
ATOM 597 C CA . ALA A 1 73 ? -5.758 7.351 -7.832 1.00 95.50 73 ALA A CA 1
ATOM 598 C C . ALA A 1 73 ? -6.009 5.873 -8.175 1.00 95.50 73 ALA A C 1
ATOM 600 O O . ALA A 1 73 ? -6.604 5.589 -9.211 1.00 95.50 73 ALA A O 1
ATOM 601 N N . VAL A 1 74 ? -5.594 4.935 -7.317 1.00 96.38 74 VAL A N 1
ATOM 602 C CA . VAL A 1 74 ? -5.809 3.490 -7.528 1.00 96.38 74 VAL A CA 1
ATOM 603 C C . VAL A 1 74 ? -7.143 2.969 -6.965 1.00 96.38 74 VAL A C 1
ATOM 605 O O . VAL A 1 74 ? -7.416 1.769 -7.006 1.00 96.38 74 VAL A O 1
ATOM 608 N N . GLY A 1 75 ? -8.009 3.871 -6.488 1.00 96.00 75 GLY A N 1
ATOM 609 C CA . GLY A 1 75 ? -9.393 3.568 -6.103 1.00 96.00 75 GLY A CA 1
ATOM 610 C C . GLY A 1 75 ? -9.655 3.455 -4.599 1.00 96.00 75 GLY A C 1
ATOM 611 O O . GLY A 1 75 ? -10.793 3.217 -4.209 1.00 96.00 75 GLY A O 1
ATOM 612 N N . TYR A 1 76 ? -8.655 3.690 -3.747 1.00 96.94 76 TYR A N 1
ATOM 613 C CA . TYR A 1 76 ? -8.763 3.541 -2.287 1.00 96.94 76 TYR A CA 1
ATOM 614 C C . TYR A 1 76 ? -8.907 4.880 -1.546 1.00 96.94 76 TYR A C 1
ATOM 616 O O . TYR A 1 76 ? -8.685 4.970 -0.339 1.00 96.94 76 TYR A O 1
ATOM 624 N N . GLY A 1 77 ? -9.287 5.954 -2.245 1.00 95.31 77 GLY A N 1
ATOM 625 C CA . GLY A 1 77 ? -9.314 7.304 -1.668 1.00 95.31 77 GLY A CA 1
ATOM 626 C C . GLY A 1 77 ? -10.331 7.524 -0.546 1.00 95.31 77 GLY A C 1
ATOM 627 O O . GLY A 1 77 ? -10.167 8.446 0.246 1.00 95.31 77 GLY A O 1
ATOM 628 N N . LYS A 1 78 ? -11.354 6.666 -0.449 1.00 95.12 78 LYS A N 1
ATOM 629 C CA . LYS A 1 78 ? -12.366 6.705 0.620 1.00 95.12 78 LYS A CA 1
ATOM 630 C C . LYS A 1 78 ? -12.033 5.806 1.815 1.00 95.12 78 LYS A C 1
ATOM 632 O O . LYS A 1 78 ? -12.782 5.803 2.783 1.00 95.12 78 LYS A O 1
ATOM 637 N N . MET A 1 79 ? -10.949 5.038 1.742 1.00 96.69 79 MET A N 1
ATOM 638 C CA . MET A 1 79 ? -10.559 4.085 2.779 1.00 96.69 79 MET A CA 1
ATOM 639 C C . MET A 1 79 ? -9.355 4.617 3.549 1.00 96.69 79 MET A C 1
ATOM 641 O O . MET A 1 79 ? -8.550 5.379 3.009 1.00 96.69 79 MET A O 1
ATOM 645 N N . VAL A 1 80 ? -9.207 4.230 4.811 1.00 96.69 80 VAL A N 1
ATOM 646 C CA . VAL A 1 80 ? -7.991 4.524 5.579 1.00 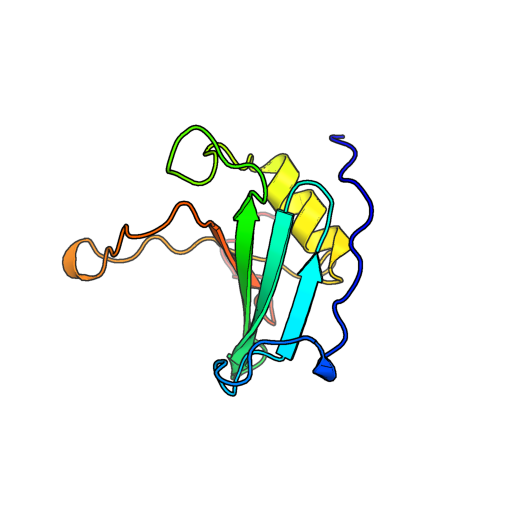96.69 80 VAL A CA 1
ATOM 647 C C . VAL A 1 80 ? -6.851 3.630 5.092 1.00 96.69 80 VAL A C 1
ATOM 649 O O . VAL A 1 80 ? -7.092 2.530 4.599 1.00 96.69 80 VAL A O 1
ATOM 652 N N . ALA A 1 81 ? -5.612 4.092 5.230 1.00 97.75 81 ALA A N 1
ATOM 653 C CA . ALA A 1 81 ? -4.460 3.215 5.104 1.00 97.75 81 ALA A CA 1
ATOM 654 C C . ALA A 1 81 ? -3.405 3.552 6.154 1.00 97.75 81 ALA A C 1
ATOM 656 O O . ALA A 1 81 ? -3.294 4.712 6.552 1.00 97.75 81 ALA A O 1
ATOM 657 N N . VAL A 1 82 ? -2.636 2.550 6.570 1.00 96.69 82 VAL A N 1
ATOM 658 C CA . VAL A 1 82 ? -1.532 2.688 7.526 1.00 96.69 82 VAL A CA 1
ATOM 659 C C . VAL A 1 82 ? -0.230 2.168 6.928 1.00 96.69 82 VAL A C 1
ATOM 661 O O . VAL A 1 82 ? -0.240 1.263 6.096 1.00 96.69 82 VAL A O 1
ATOM 664 N N . GLU A 1 83 ? 0.892 2.728 7.373 1.00 94.88 83 GLU A N 1
ATOM 665 C CA . GLU A 1 83 ? 2.213 2.126 7.190 1.00 94.88 83 GLU A CA 1
ATOM 666 C C . GLU A 1 83 ? 2.593 1.391 8.473 1.00 94.88 83 GLU A C 1
ATOM 668 O O . GLU A 1 83 ? 2.545 1.971 9.558 1.00 94.88 83 GLU A O 1
ATOM 673 N N . VAL A 1 84 ? 2.947 0.112 8.350 1.00 92.12 84 VAL A N 1
ATOM 674 C CA . VAL A 1 84 ? 3.351 -0.726 9.482 1.00 92.12 84 VAL A CA 1
ATOM 675 C C . VAL A 1 84 ? 4.872 -0.765 9.554 1.00 92.12 84 VAL A C 1
ATOM 677 O O . VAL A 1 84 ? 5.539 -1.157 8.597 1.00 92.12 84 VAL A O 1
ATOM 680 N N . PHE A 1 85 ? 5.411 -0.386 10.709 1.00 91.12 85 PHE A N 1
ATOM 681 C CA . PHE A 1 85 ? 6.823 -0.541 11.040 1.00 91.12 85 PHE A CA 1
ATOM 682 C C . PHE A 1 85 ? 6.950 -1.766 11.950 1.00 91.12 85 PHE A C 1
ATOM 684 O O . PHE A 1 85 ? 6.477 -1.712 13.087 1.00 91.12 85 PHE A O 1
ATOM 691 N N . PRO A 1 86 ? 7.494 -2.890 11.451 1.00 91.62 86 PRO A N 1
ATOM 692 C CA . PRO A 1 86 ? 7.537 -4.124 12.219 1.00 91.62 86 PRO A CA 1
ATOM 693 C C . PRO A 1 86 ? 8.558 -4.039 13.359 1.00 91.62 86 PRO A C 1
ATOM 695 O O . PRO A 1 86 ? 9.439 -3.176 13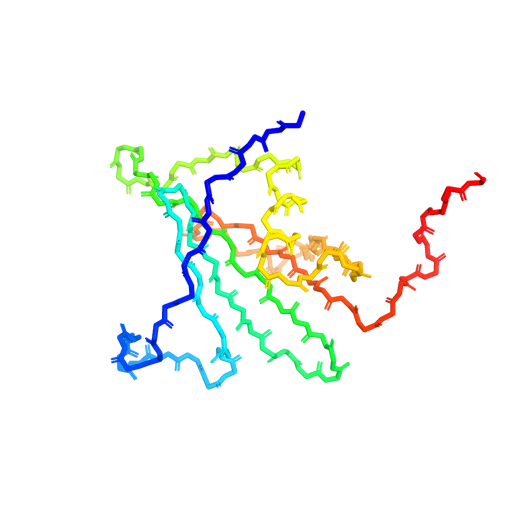.376 1.00 91.62 86 PRO A O 1
ATOM 698 N N . GLU A 1 87 ? 8.468 -4.988 14.289 1.00 95.88 87 GLU A N 1
ATOM 699 C CA . GLU A 1 87 ? 9.517 -5.238 15.277 1.00 95.88 87 GLU A CA 1
ATOM 700 C C . GLU A 1 87 ? 10.878 -5.423 14.596 1.00 95.88 87 GLU A C 1
ATOM 702 O O . GLU A 1 87 ? 10.965 -5.990 13.506 1.00 95.88 87 GLU A O 1
ATOM 707 N N . ASN A 1 88 ? 11.957 -5.004 15.263 1.00 94.12 88 ASN A N 1
ATOM 708 C CA . ASN A 1 88 ? 13.298 -4.980 14.674 1.00 94.12 88 ASN A CA 1
ATOM 709 C C . ASN A 1 88 ? 13.749 -6.343 14.110 1.00 94.12 88 ASN A C 1
ATOM 711 O O . ASN A 1 88 ? 14.401 -6.392 13.071 1.00 94.12 88 ASN A O 1
ATOM 715 N N . ALA A 1 89 ? 13.365 -7.450 14.755 1.00 95.56 89 ALA A N 1
ATOM 716 C CA . ALA A 1 89 ? 13.688 -8.807 14.301 1.00 95.56 89 ALA A CA 1
ATOM 717 C C . ALA A 1 89 ? 13.038 -9.179 12.954 1.00 95.56 89 ALA A C 1
ATOM 719 O O . ALA A 1 89 ? 13.525 -10.063 12.258 1.00 95.56 89 ALA A O 1
ATOM 720 N N . ASN A 1 90 ? 11.963 -8.484 12.583 1.00 91.44 90 ASN A N 1
ATOM 721 C CA . ASN A 1 90 ? 11.183 -8.712 11.371 1.00 91.44 90 ASN A CA 1
ATOM 722 C C . ASN A 1 90 ? 11.433 -7.633 10.301 1.00 91.44 90 ASN A C 1
ATOM 724 O O . ASN A 1 90 ? 10.753 -7.608 9.273 1.00 91.44 90 ASN A O 1
ATOM 728 N N . VAL A 1 91 ? 12.393 -6.724 10.515 1.00 89.31 91 VAL A N 1
ATOM 729 C CA . VAL A 1 91 ? 12.749 -5.698 9.529 1.00 89.31 91 VAL A CA 1
ATOM 730 C C . VAL A 1 91 ? 13.503 -6.339 8.367 1.00 89.31 91 VAL A C 1
ATOM 732 O O . VAL A 1 91 ? 14.615 -6.841 8.518 1.00 89.31 91 VAL A O 1
ATOM 735 N N . VAL A 1 92 ? 12.921 -6.252 7.172 1.00 82.81 92 VAL A N 1
ATOM 736 C CA . VAL A 1 92 ? 13.550 -6.679 5.917 1.00 82.81 92 VAL A CA 1
ATOM 737 C C . VAL A 1 92 ? 13.674 -5.468 4.992 1.00 82.81 92 VAL A C 1
ATOM 739 O O . VAL A 1 92 ? 12.676 -4.961 4.488 1.00 82.81 92 VAL A O 1
ATOM 742 N N . ASN A 1 93 ? 14.904 -5.003 4.751 1.00 77.62 93 ASN A N 1
ATOM 743 C CA . ASN A 1 93 ? 15.190 -3.852 3.886 1.00 77.62 93 ASN A CA 1
ATOM 744 C C . ASN A 1 93 ? 15.956 -4.288 2.629 1.00 77.62 93 ASN A C 1
ATOM 746 O O . ASN A 1 93 ? 17.180 -4.192 2.559 1.00 77.62 93 ASN A O 1
ATOM 750 N N . VAL A 1 94 ? 15.227 -4.824 1.649 1.00 72.06 94 VAL A N 1
ATOM 751 C CA . VAL A 1 94 ? 15.809 -5.372 0.406 1.00 72.06 94 VAL A CA 1
ATOM 752 C C . VAL A 1 94 ? 15.462 -4.561 -0.841 1.00 72.06 94 VAL A C 1
ATOM 754 O O . VAL A 1 94 ? 16.067 -4.758 -1.893 1.00 72.06 94 VAL A O 1
ATOM 757 N N . ALA A 1 95 ? 14.501 -3.644 -0.745 1.00 69.12 95 ALA A N 1
ATOM 758 C CA . ALA A 1 95 ? 14.068 -2.817 -1.858 1.00 69.12 95 ALA A CA 1
ATOM 759 C C . ALA A 1 95 ? 13.481 -1.500 -1.356 1.00 69.12 95 ALA A C 1
ATOM 761 O O . ALA A 1 95 ? 12.894 -1.422 -0.279 1.00 69.12 95 ALA A O 1
ATOM 762 N N . ASN A 1 96 ? 13.615 -0.472 -2.186 1.00 80.25 96 ASN A N 1
ATOM 763 C CA . ASN A 1 96 ? 13.099 0.855 -1.912 1.00 80.25 96 ASN A CA 1
ATOM 764 C C . ASN A 1 96 ? 11.601 0.930 -2.233 1.00 80.25 96 ASN A C 1
ATOM 766 O O . ASN A 1 96 ? 11.193 1.323 -3.330 1.00 80.25 96 ASN A O 1
ATOM 770 N N . MET A 1 97 ? 10.799 0.401 -1.314 1.00 88.88 97 MET A N 1
ATOM 771 C CA . MET A 1 97 ? 9.369 0.180 -1.488 1.00 88.88 97 MET A CA 1
ATOM 772 C C . MET A 1 97 ? 8.617 0.680 -0.261 1.00 88.88 97 MET A C 1
ATOM 774 O O . MET A 1 97 ? 9.053 0.484 0.872 1.00 88.88 97 MET A O 1
ATOM 778 N N . ARG A 1 98 ? 7.459 1.296 -0.493 1.00 93.38 98 ARG A N 1
ATOM 779 C CA . ARG A 1 98 ? 6.517 1.681 0.562 1.00 93.38 98 ARG A CA 1
ATOM 780 C C . ARG A 1 98 ? 5.328 0.735 0.537 1.00 93.38 98 ARG A C 1
ATOM 782 O O . ARG A 1 98 ? 4.896 0.307 -0.535 1.00 93.38 98 ARG A O 1
ATOM 789 N N . HIS A 1 99 ? 4.808 0.412 1.713 1.00 95.25 99 HIS A N 1
ATOM 790 C CA . HIS A 1 99 ? 3.668 -0.481 1.864 1.00 95.25 99 HIS A CA 1
ATOM 791 C C . HIS A 1 99 ? 2.565 0.226 2.633 1.00 95.25 99 HIS A C 1
ATOM 793 O O . HIS A 1 99 ? 2.768 0.604 3.781 1.00 95.25 99 HIS A O 1
ATOM 799 N N . LEU A 1 100 ? 1.404 0.381 2.001 1.00 97.75 100 LEU A N 1
ATOM 800 C CA . LEU A 1 100 ? 0.196 0.845 2.675 1.00 97.75 100 LEU A CA 1
ATOM 801 C C . LEU A 1 100 ? -0.736 -0.344 2.890 1.00 97.75 100 LEU A C 1
ATOM 803 O O . LEU A 1 100 ? -1.062 -1.040 1.931 1.00 97.75 100 LEU A O 1
ATOM 807 N N . TRP A 1 101 ? -1.216 -0.536 4.112 1.00 98.06 101 TRP A N 1
ATOM 808 C CA . TRP A 1 101 ? -2.311 -1.453 4.411 1.00 98.06 101 TRP A CA 1
ATOM 809 C C . TRP A 1 101 ? -3.602 -0.655 4.459 1.00 98.06 101 TRP A C 1
ATOM 811 O O . TRP A 1 101 ? -3.804 0.151 5.365 1.00 98.06 101 TRP A O 1
ATOM 821 N N . VAL A 1 102 ? -4.447 -0.842 3.450 1.00 98.25 102 VAL A N 1
ATOM 822 C CA . VAL A 1 102 ? -5.801 -0.300 3.402 1.00 98.25 102 VAL A CA 1
ATOM 823 C C . VAL A 1 102 ? -6.696 -1.180 4.257 1.00 98.25 102 VAL A C 1
ATOM 825 O O . VAL A 1 102 ? -6.761 -2.388 4.038 1.00 98.25 102 VAL A O 1
ATOM 828 N N . LEU A 1 103 ? -7.369 -0.565 5.226 1.00 97.94 103 LEU A N 1
ATOM 829 C CA . LEU A 1 103 ? -8.176 -1.277 6.215 1.00 97.94 103 LEU A CA 1
ATOM 830 C C . LEU A 1 103 ? -9.665 -1.216 5.846 1.00 97.94 103 LEU A C 1
ATOM 832 O O . LEU A 1 103 ? -10.101 -0.202 5.284 1.00 97.94 103 LEU A O 1
ATOM 836 N N . PRO A 1 104 ? -10.454 -2.250 6.190 1.00 96.69 104 PRO A N 1
ATOM 837 C CA . PRO A 1 104 ? -11.898 -2.257 5.952 1.00 96.69 104 PRO A CA 1
ATOM 838 C C . PRO A 1 104 ? -12.620 -1.167 6.755 1.00 96.69 104 PRO A C 1
ATOM 840 O O . PRO A 1 104 ? -13.597 -0.595 6.274 1.00 96.69 104 PRO A O 1
ATOM 843 N N . GLU A 1 105 ? -12.100 -0.822 7.936 1.00 96.19 105 GLU A N 1
ATOM 844 C CA . GLU A 1 105 ? -12.643 0.214 8.813 1.00 96.19 105 GLU A CA 1
ATOM 845 C C . GLU A 1 105 ? -11.541 1.155 9.337 1.00 96.19 105 GLU A C 1
ATOM 847 O O . GLU A 1 105 ? -10.394 0.735 9.519 1.00 96.19 105 GLU A O 1
ATOM 852 N N . PRO A 1 106 ? -11.854 2.442 9.595 1.00 95.25 106 PRO A N 1
ATOM 853 C CA . PRO A 1 106 ? -10.940 3.361 10.269 1.00 95.25 106 PRO A CA 1
ATOM 854 C C . PRO A 1 106 ? -10.537 2.849 11.661 1.00 95.25 106 PRO A C 1
ATOM 856 O O . PRO A 1 106 ? -11.424 2.547 12.460 1.00 95.25 106 PRO A O 1
ATOM 859 N N . PRO A 1 107 ? -9.236 2.804 12.008 1.00 94.50 107 PRO A N 1
ATOM 860 C CA . PRO A 1 107 ? -8.820 2.376 13.331 1.00 94.50 107 PRO A CA 1
ATOM 861 C C . PRO A 1 107 ? -9.264 3.399 14.381 1.00 94.50 107 PRO A C 1
ATOM 863 O O . PRO A 1 107 ? -9.305 4.602 14.114 1.00 94.50 107 PRO A O 1
ATOM 866 N N . ALA A 1 108 ? -9.545 2.930 15.598 1.00 94.50 108 ALA A N 1
ATOM 867 C CA . ALA A 1 108 ? -10.059 3.771 16.683 1.00 94.50 108 ALA A CA 1
ATOM 868 C C . ALA A 1 108 ? -9.129 4.944 17.056 1.00 94.50 108 ALA A C 1
ATOM 870 O O . ALA A 1 108 ? -9.597 5.972 17.530 1.00 94.50 108 ALA A O 1
ATOM 871 N N . PHE A 1 109 ? -7.822 4.808 16.812 1.00 93.25 109 PHE A N 1
ATOM 872 C CA . PHE A 1 109 ? -6.820 5.847 17.070 1.00 93.25 109 PHE A CA 1
ATOM 873 C C . PHE A 1 109 ? -6.685 6.883 15.938 1.00 93.25 109 PHE A C 1
ATOM 875 O O . PHE A 1 109 ? -5.879 7.806 16.050 1.00 93.25 109 PHE A O 1
ATOM 882 N N . MET A 1 110 ? -7.409 6.730 14.823 1.00 94.25 110 MET A N 1
ATOM 883 C CA . MET A 1 110 ? -7.355 7.690 13.720 1.00 94.25 110 MET A CA 1
ATOM 884 C C . MET A 1 110 ? -7.997 9.010 14.149 1.00 94.25 110 MET A C 1
ATOM 886 O O . MET A 1 110 ? -9.149 9.036 14.584 1.00 94.25 110 MET A O 1
ATOM 890 N N . TRP A 1 111 ? -7.286 10.119 13.956 1.00 91.06 111 TRP A N 1
ATOM 891 C CA . TRP A 1 111 ? -7.870 11.445 14.128 1.00 91.06 111 TRP A CA 1
ATOM 892 C C . TRP A 1 111 ? -9.004 11.661 13.117 1.00 91.06 111 TRP A C 1
ATOM 894 O O . TRP A 1 111 ? -8.949 11.207 11.969 1.00 91.06 111 TRP A O 1
ATOM 904 N N . ARG A 1 112 ? -10.042 12.381 13.535 1.00 87.25 112 ARG A N 1
ATOM 905 C CA . ARG A 1 112 ? -11.107 12.856 12.648 1.00 87.25 112 ARG A CA 1
ATOM 906 C C . ARG A 1 112 ? -11.023 14.370 12.567 1.00 87.25 112 ARG A C 1
ATOM 908 O O . ARG A 1 112 ? -10.458 15.012 13.444 1.00 87.25 112 ARG A O 1
ATOM 915 N N . ARG A 1 113 ? -11.516 14.929 11.464 1.00 84.00 113 ARG A N 1
ATOM 916 C CA . ARG A 1 113 ? -11.703 16.373 11.386 1.00 84.00 113 ARG A CA 1
ATOM 917 C C . ARG A 1 113 ? -12.906 16.707 12.264 1.00 84.00 113 ARG A C 1
ATOM 919 O O . ARG A 1 113 ? -13.966 16.131 12.019 1.00 84.00 113 ARG A O 1
ATOM 926 N N . ASP A 1 114 ? -12.702 17.572 13.247 1.00 63.25 114 ASP A N 1
ATOM 927 C CA . ASP A 1 114 ? -13.786 18.189 14.013 1.00 63.25 114 ASP A CA 1
ATOM 928 C C . ASP A 1 114 ? -14.661 19.082 13.111 1.00 63.25 114 ASP A C 1
ATOM 930 O O . ASP A 1 114 ? -14.134 19.641 12.110 1.00 63.25 114 ASP A O 1
#

pLDDT: mean 89.28, std 11.84, range [51.88, 98.44]

Radius of gyration: 14.76 Å; chains: 1; bounding box: 36×36×36 Å

Sequence (114 aa):
MTKIKAFREVNRRSWPIKHAENLIRVFLSKNFLVQVYDEGEGVYRLSISSTKVQGSRWADGITWDELQAIKNAVGYGKMVAVEVFPENANVVNVANMRHLWVLPEPPAFMWRRD

Secondary structure (DSSP, 8-state):
---PPPPEEPPGGGS-SS--TTEEEEEE-SSEEEEEEE-STT-EEEEEEES-EETTEEPP---HHHHHHHHIIIIITTS-EE-----GGG---SSSEEEEEE-SS--TT-----